Protein AF-A0A3S5IUQ9-F1 (afdb_monomer)

Secondary structure (DSSP, 8-state):
-HHHHHHHHHHHTTHHHHHHHHHHTTT-HHHHHHHHHHHHHHHHHHHHHHHHHHHHHHTTTGGGGHHHHHHHHHHHHHHHHHHHHHTT-----SS------

Structure (mmCIF, N/CA/C/O backbone):
data_AF-A0A3S5IUQ9-F1
#
_entry.id   AF-A0A3S5IUQ9-F1
#
loop_
_atom_site.group_PDB
_atom_site.id
_atom_site.type_symbol
_atom_site.label_atom_id
_atom_site.label_alt_id
_atom_site.label_comp_id
_atom_site.label_asym_id
_atom_site.label_entity_id
_atom_site.label_seq_id
_atom_site.pdbx_PDB_ins_code
_atom_site.Cartn_x
_atom_site.Cartn_y
_atom_site.Cartn_z
_atom_site.occupancy
_atom_site.B_iso_or_equiv
_atom_site.auth_seq_id
_atom_site.auth_comp_id
_atom_site.auth_asym_id
_atom_site.auth_atom_id
_atom_site.pdbx_PDB_model_num
ATOM 1 N N . MET A 1 1 ? 12.557 20.547 -3.008 1.00 48.25 1 MET A N 1
ATOM 2 C CA . MET A 1 1 ? 11.486 20.427 -1.992 1.00 48.25 1 MET A CA 1
ATOM 3 C C . MET A 1 1 ? 10.224 19.743 -2.522 1.00 48.25 1 MET A C 1
ATOM 5 O O . MET A 1 1 ? 9.816 18.764 -1.918 1.00 48.25 1 MET A O 1
ATOM 9 N N . ALA A 1 2 ? 9.653 20.144 -3.668 1.00 48.00 2 ALA A N 1
ATOM 10 C CA . ALA A 1 2 ? 8.466 19.482 -4.239 1.00 48.00 2 ALA A CA 1
ATOM 11 C C . ALA A 1 2 ? 8.667 17.987 -4.587 1.00 48.00 2 ALA A C 1
ATOM 13 O O . ALA A 1 2 ? 7.806 17.176 -4.268 1.00 48.00 2 ALA A O 1
ATOM 14 N N . LEU A 1 3 ? 9.818 17.604 -5.160 1.00 52.91 3 LEU A N 1
ATOM 15 C CA . LEU A 1 3 ? 10.159 16.201 -5.457 1.00 52.91 3 LEU A CA 1
ATOM 16 C C . LEU A 1 3 ? 10.175 15.327 -4.191 1.00 52.91 3 LEU A C 1
ATOM 18 O O . LEU A 1 3 ? 9.598 14.249 -4.170 1.00 52.91 3 LEU A O 1
ATOM 22 N N . LE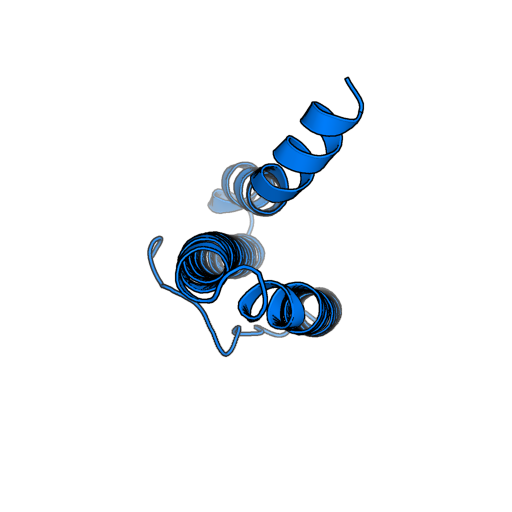U A 1 4 ? 10.791 15.827 -3.117 1.00 51.31 4 LEU A N 1
ATOM 23 C CA . LEU A 1 4 ? 10.832 15.156 -1.817 1.00 51.31 4 LEU A CA 1
ATOM 24 C C . LEU A 1 4 ? 9.434 15.012 -1.216 1.00 51.31 4 LEU A C 1
ATOM 26 O O . LEU A 1 4 ? 9.125 13.949 -0.705 1.00 51.31 4 LEU A O 1
ATOM 30 N N . ALA A 1 5 ? 8.573 16.026 -1.324 1.00 51.91 5 ALA A N 1
ATOM 31 C CA . ALA A 1 5 ? 7.190 15.929 -0.858 1.00 51.91 5 ALA A CA 1
ATOM 32 C C . ALA A 1 5 ? 6.379 14.871 -1.631 1.00 51.91 5 ALA A C 1
ATOM 34 O O . ALA A 1 5 ? 5.598 14.146 -1.023 1.00 51.91 5 ALA A O 1
ATOM 35 N N . HIS A 1 6 ? 6.601 14.729 -2.943 1.00 53.72 6 HIS A N 1
ATOM 36 C CA . HIS A 1 6 ? 5.936 13.702 -3.755 1.00 53.72 6 HIS A CA 1
ATOM 37 C C . HIS A 1 6 ? 6.474 12.296 -3.461 1.00 53.72 6 HIS A C 1
ATOM 39 O O . HIS A 1 6 ? 5.691 11.363 -3.312 1.00 53.72 6 HIS A O 1
ATOM 45 N N . ILE A 1 7 ? 7.794 12.143 -3.309 1.00 53.31 7 ILE A N 1
ATOM 46 C CA . ILE A 1 7 ? 8.416 10.868 -2.925 1.00 53.31 7 ILE A CA 1
ATOM 47 C C . ILE A 1 7 ? 7.962 10.469 -1.518 1.00 53.31 7 ILE A C 1
ATOM 49 O O . ILE A 1 7 ? 7.499 9.352 -1.310 1.00 53.31 7 ILE A O 1
ATOM 53 N N . LEU A 1 8 ? 8.031 11.389 -0.556 1.00 49.84 8 LEU A N 1
ATOM 54 C CA . LEU A 1 8 ? 7.619 11.133 0.820 1.00 49.84 8 LEU A CA 1
ATOM 55 C C . LEU A 1 8 ? 6.112 10.894 0.924 1.00 49.84 8 LEU A C 1
ATOM 57 O O . LEU A 1 8 ? 5.733 10.024 1.687 1.00 49.84 8 LEU A O 1
ATOM 61 N N . GLY A 1 9 ? 5.267 11.562 0.132 1.00 58.97 9 GLY A N 1
ATOM 62 C CA . GLY A 1 9 ? 3.821 11.308 0.078 1.00 58.97 9 GLY A CA 1
ATOM 63 C C . GLY A 1 9 ? 3.458 9.866 -0.299 1.00 58.97 9 GLY A C 1
ATOM 64 O O . GLY A 1 9 ? 2.506 9.300 0.236 1.00 58.97 9 GLY A O 1
ATOM 65 N N . ILE A 1 10 ? 4.257 9.237 -1.166 1.00 55.47 10 ILE A N 1
ATOM 66 C CA . ILE A 1 10 ? 4.114 7.815 -1.516 1.00 55.47 10 ILE A CA 1
ATOM 67 C C . ILE A 1 10 ? 4.455 6.935 -0.302 1.00 55.47 10 ILE A C 1
ATOM 69 O O . ILE A 1 10 ? 3.710 6.006 0.021 1.00 55.47 10 ILE A O 1
ATOM 73 N N . PHE A 1 11 ? 5.535 7.267 0.415 1.00 51.22 11 PHE A N 1
ATOM 74 C CA . PHE A 1 11 ? 5.965 6.553 1.620 1.00 51.22 11 PHE A CA 1
ATOM 75 C C . PHE A 1 11 ? 5.125 6.866 2.867 1.00 51.22 11 PHE A C 1
ATOM 77 O O . PHE A 1 11 ? 5.084 6.044 3.768 1.00 51.22 11 PHE A O 1
ATOM 84 N N . THR A 1 12 ? 4.426 7.994 2.968 1.00 56.88 12 THR A N 1
ATOM 85 C CA . THR A 1 12 ? 3.660 8.351 4.178 1.00 56.88 12 THR A CA 1
ATOM 86 C C . THR A 1 12 ? 2.227 7.825 4.179 1.00 56.88 12 THR A C 1
ATOM 88 O O . THR A 1 12 ? 1.550 7.905 5.203 1.00 56.88 12 THR A O 1
ATOM 91 N N . SER A 1 13 ? 1.771 7.209 3.086 1.00 68.06 13 SER A N 1
ATOM 92 C CA . SER A 1 13 ? 0.427 6.622 2.983 1.00 68.06 13 SER A CA 1
ATOM 93 C C . SER A 1 13 ? 0.142 5.533 4.037 1.00 68.06 13 SER A C 1
ATOM 95 O O . SER A 1 13 ? -0.975 5.439 4.539 1.00 68.06 13 SER A O 1
ATOM 97 N N . PHE A 1 14 ? 1.157 4.773 4.474 1.00 73.62 14 PHE A N 1
ATOM 98 C CA . PHE A 1 14 ? 1.022 3.786 5.558 1.00 73.62 14 PHE A CA 1
ATOM 99 C C . PHE A 1 14 ? 1.148 4.388 6.972 1.00 73.62 14 PHE A C 1
ATOM 101 O O . PHE A 1 14 ? 0.762 3.751 7.954 1.00 73.62 14 PHE A O 1
ATOM 108 N N . VAL A 1 15 ? 1.676 5.610 7.100 1.00 75.44 15 VAL A N 1
ATOM 109 C CA . VAL A 1 15 ? 1.945 6.254 8.400 1.00 75.44 15 VAL A CA 1
ATOM 110 C C . VAL A 1 15 ? 0.644 6.634 9.101 1.00 75.44 15 VAL A C 1
ATOM 112 O O . VAL A 1 15 ? 0.529 6.472 10.311 1.00 75.44 15 VAL A O 1
ATOM 115 N N . VAL A 1 16 ? -0.363 7.079 8.348 1.00 75.56 16 VAL A N 1
ATOM 116 C CA . VAL A 1 16 ? -1.686 7.421 8.890 1.00 75.56 16 VAL A CA 1
ATOM 117 C C . VAL A 1 16 ? -2.369 6.210 9.549 1.00 75.56 16 VAL A C 1
ATOM 119 O O . VAL A 1 16 ? -2.682 6.299 10.738 1.00 75.56 16 VAL A O 1
ATOM 122 N N . PRO A 1 17 ? -2.567 5.061 8.868 1.00 77.62 17 PRO A N 1
ATOM 123 C CA . PRO A 1 17 ? -3.148 3.884 9.513 1.00 77.62 17 PRO A CA 1
ATOM 124 C C . PRO A 1 17 ? -2.266 3.328 10.638 1.00 77.62 17 PRO A C 1
ATOM 126 O O . PRO A 1 17 ? -2.808 2.830 11.622 1.00 77.62 17 PRO A O 1
ATOM 129 N N . LEU A 1 18 ? -0.935 3.459 10.557 1.00 79.56 18 LEU A N 1
ATOM 130 C CA . LEU A 1 18 ? -0.039 3.092 11.659 1.00 79.56 18 LEU A CA 1
ATOM 131 C C . LEU A 1 18 ? -0.262 3.964 12.903 1.00 79.56 18 LEU A C 1
ATOM 133 O O . LEU A 1 18 ? -0.359 3.428 14.003 1.00 79.56 18 LEU A O 1
ATOM 137 N N . MET A 1 19 ? -0.378 5.286 12.749 1.00 79.50 19 MET A N 1
ATOM 138 C CA . MET A 1 19 ? -0.667 6.179 13.875 1.00 79.50 19 MET A CA 1
ATOM 139 C C . MET A 1 19 ? -2.030 5.876 14.496 1.00 79.50 19 MET A C 1
ATOM 141 O O . MET A 1 19 ? -2.125 5.756 15.715 1.00 79.50 19 MET A O 1
ATOM 145 N N . ILE A 1 20 ? -3.071 5.696 13.675 1.00 80.00 20 ILE A N 1
ATOM 146 C CA . ILE A 1 20 ? -4.410 5.345 14.173 1.00 80.00 20 ILE A CA 1
ATOM 147 C C . ILE A 1 20 ? -4.361 4.008 14.914 1.00 80.00 20 ILE A C 1
ATOM 149 O O . ILE A 1 20 ? -4.912 3.905 16.007 1.00 80.00 20 ILE A O 1
ATOM 153 N N . PHE A 1 21 ? -3.656 3.011 14.372 1.00 83.19 21 PHE A N 1
ATOM 154 C CA . PHE A 1 21 ? -3.455 1.739 15.054 1.00 83.19 21 PHE A CA 1
ATOM 155 C C . PHE A 1 21 ? -2.776 1.933 16.414 1.00 83.19 21 PHE A C 1
ATOM 157 O O . PHE A 1 21 ? -3.305 1.467 17.414 1.00 83.19 21 PHE A O 1
ATOM 164 N N . LEU A 1 22 ? -1.653 2.651 16.485 1.00 82.12 22 LEU A N 1
ATOM 165 C CA . LEU A 1 22 ? -0.918 2.845 17.739 1.00 82.12 22 LEU A CA 1
ATOM 166 C C . LEU A 1 22 ? -1.720 3.612 18.798 1.00 82.12 22 LEU A C 1
ATOM 168 O O . LEU A 1 22 ? -1.602 3.290 19.976 1.00 82.12 22 LEU A O 1
ATOM 172 N N . ILE A 1 23 ? -2.538 4.586 18.389 1.00 85.38 23 ILE A N 1
ATOM 173 C CA . ILE A 1 23 ? -3.375 5.382 19.300 1.00 85.38 23 ILE A CA 1
ATOM 174 C C . ILE A 1 23 ? -4.589 4.576 19.777 1.00 85.38 23 ILE A C 1
ATOM 176 O O . ILE A 1 23 ? -4.938 4.625 20.950 1.00 85.38 23 ILE A O 1
ATOM 180 N N . LYS A 1 24 ? -5.251 3.841 18.876 1.00 82.62 24 LYS A N 1
ATOM 181 C CA . LYS A 1 24 ? -6.546 3.197 19.152 1.00 82.62 24 LYS A CA 1
ATOM 182 C C . LYS A 1 24 ? -6.458 1.706 19.473 1.00 82.62 24 LYS A C 1
ATOM 184 O O . LYS A 1 24 ? -7.488 1.123 19.806 1.00 82.62 24 LYS A O 1
ATOM 189 N N . LYS A 1 25 ? -5.269 1.087 19.415 1.00 80.19 25 LYS A N 1
ATOM 190 C CA . LYS A 1 25 ? -5.097 -0.367 19.619 1.00 80.19 25 LYS A CA 1
ATOM 191 C C . LYS A 1 25 ? -5.668 -0.884 20.940 1.00 80.19 25 LYS A C 1
ATOM 193 O O . LYS A 1 25 ? -6.170 -2.001 20.957 1.00 80.19 25 LYS A O 1
ATOM 198 N N . ASP A 1 26 ? -5.585 -0.087 22.004 1.00 86.06 26 ASP A N 1
ATOM 199 C CA . ASP A 1 26 ? -6.013 -0.483 23.351 1.00 86.06 26 ASP A CA 1
ATOM 200 C C . ASP A 1 26 ? -7.431 0.020 23.689 1.00 86.06 26 ASP A C 1
ATOM 202 O O . ASP A 1 26 ? -8.018 -0.418 24.674 1.00 86.06 26 ASP A O 1
ATOM 206 N N . GLU A 1 27 ? -7.998 0.918 22.874 1.00 86.38 27 GLU A N 1
ATOM 207 C CA . GLU A 1 27 ? -9.310 1.539 23.117 1.00 86.38 27 GLU A CA 1
ATOM 208 C C . GLU A 1 27 ? -10.447 0.850 22.354 1.00 86.38 27 GLU A C 1
ATOM 210 O O . GLU A 1 27 ? -11.547 0.700 22.881 1.00 86.38 27 GLU A O 1
ATOM 215 N N . ASP A 1 28 ? -10.206 0.451 21.101 1.00 84.81 28 ASP A N 1
ATOM 216 C CA . ASP A 1 28 ? -11.246 -0.093 20.229 1.00 84.81 28 ASP A CA 1
ATOM 217 C C . ASP A 1 28 ? -10.679 -1.209 19.341 1.00 84.81 28 ASP A C 1
ATOM 219 O O . ASP A 1 28 ? -9.918 -0.974 18.398 1.00 84.81 28 ASP A O 1
ATOM 223 N N . ALA A 1 29 ? -11.091 -2.446 19.629 1.00 86.00 29 ALA A N 1
ATOM 224 C CA . ALA A 1 29 ? -10.646 -3.635 18.908 1.00 86.00 29 ALA A CA 1
ATOM 225 C C . ALA A 1 29 ? -11.046 -3.629 17.419 1.00 86.00 29 ALA A C 1
ATOM 227 O O . ALA A 1 29 ? -10.324 -4.192 16.589 1.00 86.00 29 ALA A O 1
ATOM 228 N N . PHE A 1 30 ? -12.161 -2.984 17.058 1.00 84.31 30 PHE A N 1
ATOM 229 C CA . PHE A 1 30 ? -12.594 -2.853 15.668 1.00 84.31 30 PHE A CA 1
ATOM 230 C C . PHE A 1 30 ? -11.692 -1.872 14.918 1.00 84.31 30 PHE A C 1
ATOM 232 O O . PHE A 1 30 ? -11.170 -2.209 13.851 1.00 84.31 30 PHE A O 1
ATOM 239 N N . ILE A 1 31 ? -11.444 -0.691 15.492 1.00 82.56 31 ILE A N 1
ATOM 240 C CA . ILE A 1 31 ? -10.532 0.299 14.896 1.00 82.56 31 ILE A CA 1
ATOM 241 C C . ILE A 1 31 ? -9.116 -0.277 14.809 1.00 82.56 31 ILE A C 1
ATOM 243 O O . ILE A 1 31 ? -8.447 -0.093 13.789 1.00 82.56 31 ILE A O 1
ATOM 247 N N . ALA A 1 32 ? -8.675 -1.025 15.821 1.00 85.62 32 ALA A N 1
ATOM 248 C CA . ALA A 1 32 ? -7.389 -1.708 15.818 1.00 85.62 32 ALA A CA 1
ATOM 249 C C . ALA A 1 32 ? -7.273 -2.718 14.660 1.00 85.62 32 ALA A C 1
ATOM 251 O O . ALA A 1 32 ? -6.306 -2.662 13.900 1.00 85.62 32 ALA A O 1
ATOM 252 N N . ASP A 1 33 ? -8.257 -3.609 14.473 1.00 85.19 33 ASP A N 1
ATOM 253 C CA . ASP A 1 33 ? -8.260 -4.589 13.370 1.00 85.19 33 ASP A CA 1
ATOM 254 C C . ASP A 1 33 ? -8.296 -3.903 11.997 1.00 85.19 33 ASP A C 1
ATOM 256 O O . ASP A 1 33 ? -7.508 -4.253 11.114 1.00 85.19 33 ASP A O 1
ATOM 260 N N . LYS A 1 34 ? -9.144 -2.881 11.817 1.00 84.06 34 LYS A N 1
ATOM 261 C CA . LYS A 1 34 ? -9.237 -2.152 10.542 1.00 84.06 34 LYS A CA 1
ATOM 262 C C . LYS A 1 34 ? -7.975 -1.350 10.227 1.00 84.06 34 LYS A C 1
ATOM 264 O O . LYS A 1 34 ? -7.547 -1.320 9.074 1.00 84.06 34 LYS A O 1
ATOM 269 N N . SER A 1 35 ? -7.346 -0.754 11.236 1.00 83.50 35 SER A N 1
ATOM 270 C CA . SER A 1 35 ? -6.101 0.004 11.062 1.00 83.50 35 SER A CA 1
ATOM 271 C C . SER A 1 35 ? -4.920 -0.919 10.749 1.00 83.50 35 SER A C 1
ATOM 273 O O . SER A 1 35 ? -4.136 -0.608 9.853 1.00 83.50 35 SER A O 1
ATOM 275 N N . LYS A 1 36 ? -4.835 -2.101 11.386 1.00 86.00 36 LYS A N 1
ATOM 276 C CA . LYS A 1 36 ? -3.858 -3.150 11.018 1.00 86.00 36 LYS A CA 1
ATOM 277 C C . LYS A 1 36 ? -4.031 -3.610 9.580 1.00 86.00 36 LYS A C 1
ATOM 279 O O . LYS A 1 36 ? -3.063 -3.777 8.843 1.00 86.00 36 LYS A O 1
ATOM 284 N N . GLU A 1 37 ? -5.272 -3.826 9.177 1.00 85.69 37 GLU A N 1
ATOM 285 C CA . GLU A 1 37 ? -5.605 -4.258 7.831 1.00 85.69 37 GLU A CA 1
ATOM 286 C C . GLU A 1 37 ? -5.254 -3.200 6.775 1.00 85.69 37 GLU A C 1
ATOM 288 O O . GLU A 1 37 ? -4.620 -3.523 5.768 1.00 85.69 37 GLU A O 1
ATOM 293 N N . ALA A 1 38 ? -5.570 -1.931 7.036 1.00 84.31 38 ALA A N 1
ATOM 294 C CA . ALA A 1 38 ? -5.168 -0.816 6.183 1.00 84.31 38 ALA A CA 1
ATOM 295 C C . ALA A 1 38 ? -3.639 -0.650 6.111 1.00 84.31 38 ALA A C 1
ATOM 297 O O . ALA A 1 38 ? -3.107 -0.317 5.051 1.00 84.31 38 ALA A O 1
ATOM 298 N N . LEU A 1 39 ? -2.927 -0.907 7.209 1.00 85.94 39 LEU A N 1
ATOM 299 C CA . LEU A 1 39 ? -1.466 -0.868 7.262 1.00 85.94 39 LEU A CA 1
ATOM 300 C C . LEU A 1 39 ? -0.840 -1.983 6.410 1.00 85.94 39 LEU A C 1
ATOM 302 O O . LEU A 1 39 ? -0.005 -1.711 5.549 1.00 85.94 39 LEU A O 1
ATOM 306 N N . ASN A 1 40 ? -1.306 -3.221 6.582 1.00 88.25 40 ASN A N 1
ATOM 307 C CA . ASN A 1 40 ? -0.900 -4.372 5.771 1.00 88.25 4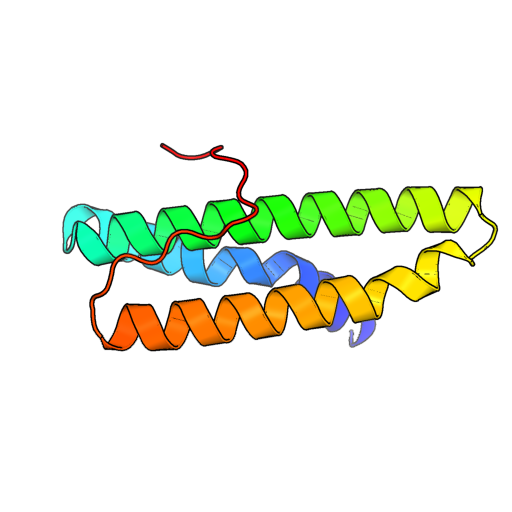0 ASN A CA 1
ATOM 308 C C . ASN A 1 40 ? -1.172 -4.149 4.268 1.00 88.25 40 ASN A C 1
ATOM 310 O O . ASN A 1 40 ? -0.372 -4.558 3.424 1.00 88.25 40 ASN A O 1
ATOM 314 N N . PHE A 1 41 ? -2.275 -3.474 3.922 1.00 87.38 41 PHE A N 1
ATOM 315 C CA . PHE A 1 41 ? -2.600 -3.106 2.541 1.00 87.38 41 PHE A CA 1
ATOM 316 C C . PHE A 1 41 ? -1.596 -2.103 1.968 1.00 87.38 41 PHE A C 1
ATOM 318 O O . PHE A 1 41 ? -1.022 -2.352 0.911 1.00 87.38 41 PHE A O 1
ATOM 325 N N . HIS A 1 42 ? -1.320 -1.006 2.678 1.00 84.19 42 HIS A N 1
ATOM 326 C CA . HIS A 1 42 ? -0.367 -0.004 2.197 1.00 84.19 42 HIS A CA 1
ATOM 327 C C . HIS A 1 42 ? 1.054 -0.561 2.064 1.00 84.19 42 HIS A C 1
ATOM 329 O O . HIS A 1 42 ? 1.747 -0.222 1.108 1.00 84.19 42 HIS A O 1
ATOM 335 N N . ILE A 1 43 ? 1.477 -1.467 2.951 1.00 85.50 43 ILE A N 1
ATOM 336 C CA . ILE A 1 43 ? 2.768 -2.150 2.798 1.00 85.50 43 ILE A CA 1
ATOM 337 C C . ILE A 1 43 ? 2.789 -2.997 1.515 1.00 85.50 43 ILE A C 1
ATOM 339 O O . ILE A 1 43 ? 3.751 -2.926 0.751 1.00 85.50 43 ILE A O 1
ATOM 343 N N . ALA A 1 44 ? 1.720 -3.751 1.232 1.00 87.38 44 ALA A N 1
ATOM 344 C CA . ALA A 1 44 ? 1.609 -4.523 -0.008 1.00 87.38 44 ALA A CA 1
ATOM 345 C C . ALA A 1 44 ? 1.653 -3.625 -1.258 1.00 87.38 44 ALA A C 1
ATOM 347 O O . ALA A 1 44 ? 2.324 -3.953 -2.236 1.00 87.38 44 ALA A O 1
ATOM 348 N N . VAL A 1 45 ? 0.995 -2.467 -1.203 1.00 86.81 45 VAL A N 1
ATOM 349 C CA . VAL A 1 45 ? 1.000 -1.461 -2.2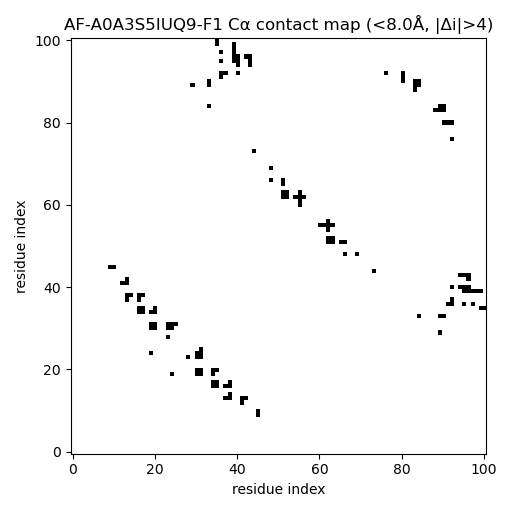74 1.00 86.81 45 VAL A CA 1
ATOM 350 C C . VAL A 1 45 ? 2.399 -0.886 -2.499 1.00 86.81 45 VAL A C 1
ATOM 352 O O . VAL A 1 45 ? 2.824 -0.764 -3.645 1.00 86.81 45 VAL A O 1
ATOM 355 N N . ILE A 1 46 ? 3.143 -0.580 -1.433 1.00 85.81 46 ILE A N 1
ATOM 356 C CA . ILE A 1 46 ? 4.528 -0.092 -1.533 1.00 85.81 46 ILE A CA 1
ATOM 357 C C . ILE A 1 46 ? 5.423 -1.143 -2.195 1.00 85.81 46 ILE A C 1
ATOM 359 O O . ILE A 1 46 ? 6.198 -0.812 -3.094 1.00 85.81 46 ILE A O 1
ATOM 363 N N . ILE A 1 47 ? 5.280 -2.414 -1.808 1.00 86.44 47 ILE A N 1
ATOM 364 C CA . ILE A 1 47 ? 6.010 -3.525 -2.434 1.00 86.44 47 ILE A CA 1
ATOM 365 C C . ILE A 1 47 ? 5.648 -3.638 -3.922 1.00 86.44 47 ILE A C 1
ATOM 367 O O . ILE A 1 47 ? 6.539 -3.785 -4.758 1.00 86.44 47 ILE A O 1
ATOM 371 N N . ALA A 1 48 ? 4.364 -3.513 -4.271 1.00 88.12 48 ALA A N 1
ATOM 372 C CA . ALA A 1 48 ? 3.908 -3.542 -5.659 1.00 88.12 48 ALA A CA 1
ATOM 373 C C . ALA A 1 48 ? 4.474 -2.373 -6.485 1.00 88.12 48 ALA A C 1
ATOM 375 O O . ALA A 1 48 ? 4.940 -2.589 -7.604 1.00 88.12 48 ALA A O 1
ATOM 376 N N . TYR A 1 49 ? 4.514 -1.155 -5.933 1.00 86.12 49 TYR A N 1
ATOM 377 C CA . TYR A 1 49 ? 5.166 -0.018 -6.588 1.00 86.12 49 TYR A CA 1
ATOM 378 C C . TYR A 1 49 ? 6.662 -0.260 -6.795 1.00 86.12 49 TYR A C 1
ATOM 380 O O . TYR A 1 49 ? 7.173 0.013 -7.879 1.00 86.12 49 TYR A O 1
ATOM 388 N N . PHE A 1 50 ? 7.366 -0.810 -5.802 1.00 87.69 50 PHE A N 1
ATOM 389 C CA . PHE A 1 50 ? 8.788 -1.124 -5.940 1.00 87.69 50 PHE A CA 1
ATOM 390 C C . PHE A 1 50 ? 9.038 -2.177 -7.030 1.00 87.69 50 PHE A C 1
ATOM 392 O O . PHE A 1 50 ? 9.923 -2.003 -7.868 1.00 87.69 50 PHE A O 1
ATOM 399 N N . ALA A 1 51 ? 8.209 -3.222 -7.092 1.00 88.25 51 ALA A N 1
ATOM 400 C CA . ALA A 1 51 ? 8.261 -4.214 -8.164 1.00 88.25 51 ALA A CA 1
ATOM 401 C C . ALA A 1 51 ? 8.011 -3.582 -9.546 1.00 88.25 51 ALA A C 1
ATOM 403 O O . ALA A 1 51 ? 8.732 -3.880 -10.498 1.00 88.25 51 ALA A O 1
ATOM 404 N N . LEU A 1 52 ? 7.047 -2.659 -9.657 1.00 87.06 52 LEU A N 1
ATOM 405 C CA . LEU A 1 52 ? 6.782 -1.927 -10.899 1.00 87.06 52 LEU A CA 1
ATOM 406 C C . LEU A 1 52 ? 7.944 -1.023 -11.323 1.00 87.06 52 LEU A C 1
ATOM 408 O O . LEU A 1 52 ? 8.207 -0.920 -12.520 1.00 87.06 52 LEU A O 1
ATOM 412 N N . ILE A 1 53 ? 8.671 -0.406 -10.383 1.00 85.69 53 ILE A N 1
ATOM 413 C CA . ILE A 1 53 ? 9.899 0.346 -10.696 1.00 85.69 53 ILE A CA 1
ATOM 414 C C . ILE A 1 53 ? 10.925 -0.585 -11.352 1.00 85.69 53 ILE A C 1
ATOM 416 O O . ILE A 1 53 ? 11.451 -0.262 -12.416 1.00 85.69 53 ILE A O 1
ATOM 420 N N . VAL A 1 54 ? 11.172 -1.759 -10.763 1.00 88.19 54 VAL A N 1
ATOM 421 C CA . VAL A 1 54 ? 12.124 -2.745 -11.303 1.00 88.19 54 VAL A CA 1
ATOM 422 C C . VAL A 1 54 ? 11.695 -3.224 -12.695 1.00 88.19 54 VAL A C 1
ATOM 424 O O . VAL A 1 54 ? 12.508 -3.227 -13.619 1.00 88.19 54 VAL A O 1
ATOM 427 N N . ILE A 1 55 ? 10.413 -3.554 -12.883 1.00 88.38 55 ILE A N 1
ATOM 428 C CA . ILE A 1 55 ? 9.861 -3.957 -14.188 1.00 88.38 55 ILE A CA 1
ATOM 429 C C . ILE A 1 55 ? 10.006 -2.830 -15.214 1.00 88.38 55 ILE A C 1
ATOM 431 O O . ILE A 1 55 ? 10.383 -3.082 -16.357 1.00 88.38 55 ILE A O 1
ATOM 435 N N . SER A 1 56 ? 9.737 -1.585 -14.819 1.00 87.50 56 SER A N 1
ATOM 436 C CA . SER A 1 56 ? 9.894 -0.419 -15.687 1.00 87.50 56 SER A CA 1
ATOM 437 C C . SER A 1 56 ? 11.344 -0.260 -16.152 1.00 87.50 56 SER A C 1
ATOM 439 O O . SER A 1 56 ? 11.577 -0.068 -17.341 1.00 87.50 56 SER A O 1
ATOM 441 N N . ILE A 1 57 ? 12.329 -0.440 -15.265 1.00 88.12 57 ILE A N 1
ATOM 442 C CA . ILE A 1 57 ? 13.755 -0.388 -15.630 1.00 88.12 57 ILE A CA 1
ATOM 443 C C . ILE A 1 57 ? 14.106 -1.493 -16.638 1.00 88.12 57 ILE A C 1
ATOM 445 O O . ILE A 1 57 ? 14.734 -1.214 -17.657 1.00 88.12 57 ILE A O 1
ATOM 449 N N . ILE A 1 58 ? 13.663 -2.731 -16.392 1.00 91.12 58 ILE A N 1
ATOM 450 C CA . ILE A 1 58 ? 13.948 -3.884 -17.268 1.00 91.12 58 ILE A CA 1
ATOM 451 C C . ILE A 1 58 ? 13.305 -3.714 -18.652 1.00 91.12 58 ILE A C 1
ATOM 453 O O . ILE A 1 58 ? 13.884 -4.098 -19.664 1.00 91.12 58 ILE A O 1
ATOM 457 N N . THR A 1 59 ? 12.112 -3.126 -18.704 1.00 89.69 59 THR A N 1
ATOM 458 C CA . THR A 1 59 ? 11.328 -2.939 -19.936 1.00 89.69 59 THR A CA 1
ATOM 459 C C . THR A 1 59 ? 11.569 -1.586 -20.613 1.00 89.69 59 THR A C 1
ATOM 461 O O . THR A 1 59 ? 10.790 -1.191 -21.480 1.00 89.69 59 THR A O 1
ATOM 464 N N . VAL A 1 60 ? 12.626 -0.859 -20.222 1.00 87.81 60 VAL A N 1
ATOM 465 C CA . VAL A 1 60 ? 13.001 0.454 -20.787 1.00 87.81 60 VAL A CA 1
ATOM 466 C C . VAL A 1 60 ? 11.836 1.461 -20.728 1.00 87.81 60 VAL A C 1
ATOM 468 O O . VAL A 1 60 ? 11.555 2.202 -21.664 1.00 87.81 60 VAL A O 1
ATOM 471 N N . GLY A 1 61 ? 11.113 1.471 -19.610 1.00 80.25 61 GLY A N 1
ATOM 472 C CA . GLY A 1 61 ? 10.022 2.405 -19.331 1.00 80.25 61 GLY A CA 1
ATOM 473 C C . GLY A 1 61 ? 8.624 1.918 -19.716 1.00 80.25 61 GLY A C 1
ATOM 474 O O . GLY A 1 61 ? 7.652 2.538 -19.292 1.00 80.25 61 GLY A O 1
ATOM 475 N N . PHE A 1 62 ? 8.468 0.802 -20.440 1.00 82.00 62 PHE A N 1
ATOM 476 C CA . PHE A 1 62 ? 7.133 0.304 -20.815 1.00 82.00 62 PHE A CA 1
ATOM 477 C C . PHE A 1 62 ? 6.293 -0.107 -19.591 1.00 82.00 62 PHE A C 1
ATOM 479 O O . PHE A 1 62 ? 5.094 0.167 -19.521 1.00 82.00 62 PHE A O 1
ATOM 486 N N . GLY A 1 63 ? 6.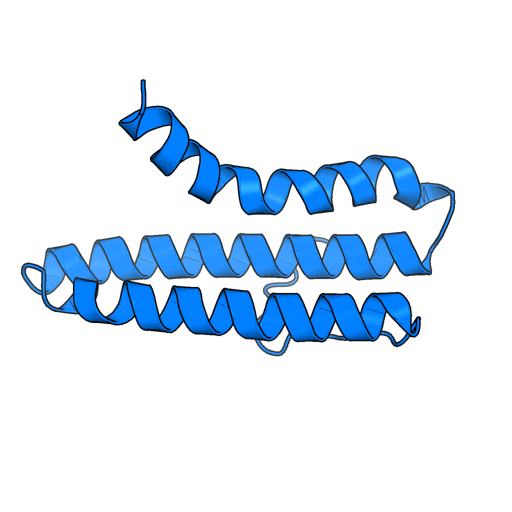934 -0.677 -18.566 1.00 79.81 63 GLY A N 1
ATOM 487 C CA . GLY A 1 63 ? 6.300 -1.004 -17.286 1.00 79.81 63 GLY A CA 1
ATOM 488 C C . GLY A 1 63 ? 5.737 0.206 -16.529 1.00 79.81 63 GLY A C 1
ATOM 489 O O . GLY A 1 63 ? 4.869 0.032 -15.672 1.00 79.81 63 GLY A O 1
ATOM 490 N N . ALA A 1 64 ? 6.153 1.435 -16.864 1.00 81.06 64 ALA A N 1
ATOM 491 C CA . ALA A 1 64 ? 5.617 2.653 -16.256 1.00 81.06 64 ALA A CA 1
ATOM 492 C C . ALA A 1 64 ? 4.108 2.836 -16.514 1.00 81.06 64 ALA A C 1
ATOM 494 O O . ALA A 1 64 ? 3.417 3.458 -15.706 1.00 81.06 64 ALA A O 1
ATOM 495 N N . LEU A 1 65 ? 3.568 2.246 -17.587 1.00 86.25 65 LEU A N 1
ATOM 496 C CA . LEU A 1 65 ? 2.144 2.337 -17.929 1.00 86.25 65 LEU A CA 1
ATOM 497 C C . LEU A 1 65 ? 1.229 1.680 -16.876 1.00 86.25 65 LEU A C 1
ATOM 499 O O . LEU A 1 65 ? 0.052 2.021 -16.770 1.00 86.25 65 LEU A O 1
ATOM 503 N N . LEU A 1 66 ? 1.768 0.772 -16.058 1.00 85.56 66 LEU A N 1
ATOM 504 C CA . LEU A 1 66 ? 1.021 0.067 -15.012 1.00 85.56 66 LEU A CA 1
ATOM 505 C C . LEU A 1 66 ? 0.877 0.876 -13.709 1.00 85.56 66 LEU A C 1
ATOM 507 O O . LEU A 1 66 ? 0.024 0.548 -12.884 1.00 85.56 66 LEU A O 1
ATOM 511 N N . PHE A 1 67 ? 1.653 1.950 -13.516 1.00 84.56 67 PHE A N 1
ATOM 512 C CA . PHE A 1 67 ? 1.559 2.814 -12.329 1.00 84.56 67 PHE A CA 1
ATOM 513 C C . PHE A 1 67 ? 0.171 3.439 -12.123 1.00 84.56 67 PHE A C 1
ATOM 515 O O . PHE A 1 67 ? -0.366 3.299 -11.021 1.00 84.56 67 PHE A O 1
ATOM 522 N N . PRO A 1 68 ? -0.449 4.104 -13.122 1.00 85.25 68 PRO A N 1
ATOM 523 C CA . PRO A 1 68 ? -1.783 4.675 -12.944 1.00 85.25 68 PRO A CA 1
ATOM 524 C C . PRO A 1 68 ? -2.841 3.604 -12.666 1.00 85.25 68 PRO A C 1
ATOM 526 O O . PRO A 1 68 ? -3.760 3.857 -11.893 1.00 85.25 68 PRO A O 1
ATOM 529 N N . VAL A 1 69 ? -2.694 2.398 -13.227 1.00 88.50 69 VAL A N 1
ATOM 530 C CA . VAL A 1 69 ? -3.607 1.270 -12.973 1.00 88.50 69 VAL A CA 1
ATOM 531 C C . VAL A 1 69 ? -3.543 0.842 -11.506 1.00 88.50 69 VAL A C 1
ATOM 533 O O . VAL A 1 69 ? -4.582 0.695 -10.860 1.00 88.50 69 VAL A O 1
ATOM 536 N N . LEU A 1 70 ? -2.331 0.703 -10.956 1.00 86.69 70 LEU A N 1
ATOM 537 C CA . LEU A 1 70 ? -2.146 0.391 -9.539 1.00 86.69 70 LEU A CA 1
ATOM 538 C C . LEU A 1 70 ? -2.702 1.511 -8.648 1.00 86.69 70 LEU A C 1
ATOM 540 O O . LEU A 1 70 ? -3.443 1.230 -7.707 1.00 86.69 70 LEU A O 1
ATOM 544 N N . GLY A 1 71 ? -2.413 2.774 -8.974 1.00 84.69 71 GLY A N 1
ATOM 545 C CA . GLY A 1 71 ? -2.927 3.934 -8.242 1.00 84.69 71 GLY A CA 1
ATOM 546 C C . GLY A 1 71 ? -4.456 3.998 -8.213 1.00 84.69 71 GLY A C 1
ATOM 547 O O . GLY A 1 71 ? -5.040 4.236 -7.154 1.00 84.69 71 GLY A O 1
ATOM 548 N N . LEU A 1 72 ? -5.112 3.705 -9.340 1.00 86.25 72 LEU A N 1
ATOM 549 C CA . LEU A 1 72 ? -6.572 3.644 -9.419 1.00 86.25 72 LEU A CA 1
ATOM 550 C C . LEU A 1 72 ? -7.138 2.532 -8.525 1.00 86.25 72 LEU A C 1
ATOM 552 O O . LEU A 1 72 ? -8.102 2.755 -7.795 1.00 86.25 72 LEU A O 1
ATOM 556 N N . GLY A 1 73 ? -6.518 1.348 -8.545 1.00 86.31 73 GLY A N 1
ATOM 557 C CA . GLY A 1 73 ? -6.915 0.226 -7.694 1.00 86.31 73 GLY A CA 1
ATOM 558 C C . GLY A 1 73 ? -6.805 0.556 -6.204 1.00 86.31 73 GLY A C 1
ATOM 559 O O . GLY A 1 73 ? -7.728 0.272 -5.440 1.00 86.31 73 GLY A O 1
ATOM 560 N N . VAL A 1 74 ? -5.717 1.217 -5.797 1.00 85.75 74 VAL A N 1
ATOM 561 C CA . VAL A 1 74 ? -5.512 1.687 -4.416 1.00 85.75 74 VAL A CA 1
ATOM 562 C C . VAL A 1 74 ? -6.591 2.681 -4.004 1.00 85.75 74 VAL A C 1
ATOM 564 O O . VAL A 1 74 ? -7.166 2.538 -2.925 1.00 85.75 74 VAL A O 1
ATOM 567 N N . LEU A 1 75 ? -6.911 3.643 -4.871 1.00 82.06 75 LEU A N 1
ATOM 568 C CA . LEU A 1 75 ? -7.951 4.634 -4.613 1.00 82.06 75 LEU A CA 1
ATOM 569 C C . LEU A 1 75 ? -9.330 3.979 -4.446 1.00 82.06 75 LEU A C 1
ATOM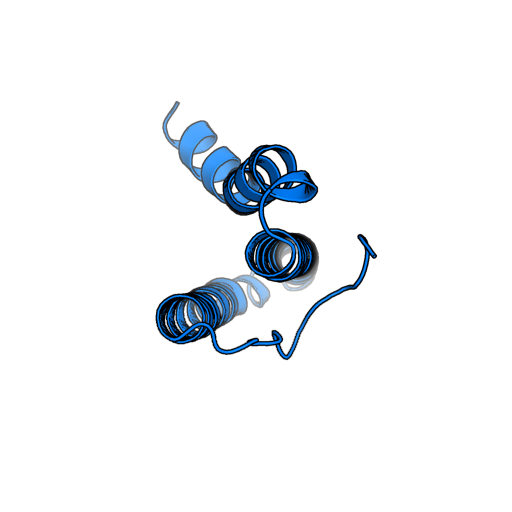 571 O O . LEU A 1 75 ? -10.014 4.238 -3.458 1.00 82.06 75 LEU A O 1
ATOM 575 N N . ILE A 1 76 ? -9.725 3.098 -5.372 1.00 85.38 76 ILE A N 1
ATOM 576 C CA . ILE A 1 76 ? -11.024 2.407 -5.332 1.00 85.38 76 ILE A CA 1
ATOM 577 C C . ILE A 1 76 ? -11.143 1.564 -4.059 1.00 85.38 76 ILE A C 1
ATOM 579 O O . ILE A 1 76 ? -12.139 1.654 -3.338 1.00 85.38 76 ILE A O 1
ATOM 583 N N . LEU A 1 77 ? -10.118 0.763 -3.755 1.00 84.50 77 LEU A N 1
ATOM 584 C CA . LEU A 1 77 ? -10.109 -0.075 -2.559 1.00 84.50 77 LEU A CA 1
ATOM 585 C C . LEU A 1 77 ? -10.123 0.763 -1.275 1.00 84.50 77 LEU A C 1
ATOM 587 O O . LEU A 1 77 ? -10.807 0.383 -0.325 1.00 84.50 77 LEU A O 1
ATOM 591 N N . GLY A 1 78 ? -9.430 1.905 -1.259 1.00 81.12 78 GLY A N 1
ATOM 592 C CA . GLY A 1 78 ? -9.445 2.857 -0.149 1.00 81.12 78 GLY A CA 1
ATOM 593 C C . GLY A 1 78 ? -10.825 3.478 0.083 1.00 81.12 78 GLY A C 1
ATOM 594 O O . GLY A 1 78 ? -11.280 3.534 1.224 1.00 81.12 78 GLY A O 1
ATOM 595 N N . ILE A 1 79 ? -11.535 3.865 -0.983 1.00 82.81 79 ILE A N 1
ATOM 596 C CA . ILE A 1 79 ? -12.908 4.391 -0.889 1.00 82.81 79 ILE A CA 1
ATOM 597 C C . ILE A 1 79 ? -13.859 3.320 -0.337 1.00 82.81 79 ILE A C 1
ATOM 599 O O . ILE A 1 79 ? -14.602 3.590 0.606 1.00 82.81 79 ILE A O 1
ATOM 603 N N . ILE A 1 80 ? -13.809 2.091 -0.864 1.00 84.56 80 ILE A N 1
ATOM 604 C CA 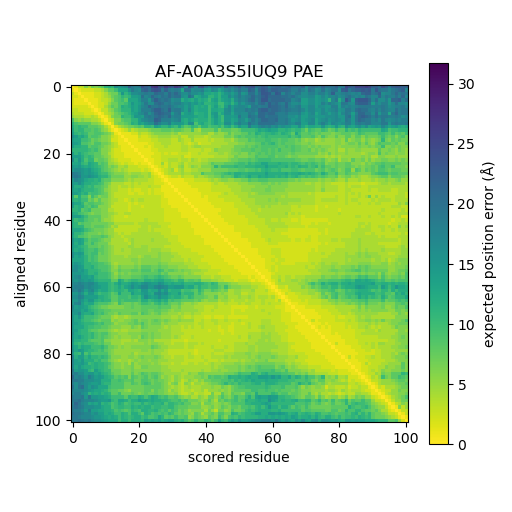. ILE A 1 80 ? -14.649 0.977 -0.384 1.00 84.56 80 ILE A CA 1
ATOM 605 C C . ILE A 1 80 ? -14.379 0.690 1.096 1.00 84.56 80 ILE A C 1
ATOM 607 O O . ILE A 1 80 ? -15.315 0.467 1.867 1.00 84.56 80 ILE A O 1
ATOM 611 N N . ALA A 1 81 ? -13.107 0.696 1.499 1.00 81.94 81 ALA A N 1
ATOM 612 C CA . ALA A 1 81 ? -12.724 0.498 2.888 1.00 81.94 81 ALA A CA 1
ATOM 613 C C . ALA A 1 81 ? -13.228 1.629 3.791 1.00 81.94 81 ALA A C 1
ATOM 615 O O . ALA A 1 81 ? -13.723 1.345 4.879 1.00 81.94 81 ALA A O 1
ATOM 616 N N . GLY A 1 82 ? -13.153 2.883 3.334 1.00 76.50 82 GLY A N 1
ATOM 617 C CA . GLY A 1 82 ? -13.665 4.048 4.055 1.00 76.50 82 GLY A CA 1
ATOM 618 C C . GLY A 1 82 ? -15.178 3.990 4.270 1.00 76.50 82 GLY A C 1
ATOM 619 O O . GLY A 1 82 ? -15.638 4.160 5.397 1.00 76.50 82 GLY A O 1
ATOM 620 N N . ILE A 1 83 ? -15.943 3.661 3.223 1.00 83.81 83 ILE A N 1
ATOM 621 C CA . ILE A 1 83 ? -17.404 3.492 3.314 1.00 83.81 83 ILE A CA 1
ATOM 622 C C . ILE A 1 83 ? -17.749 2.364 4.295 1.00 83.81 83 ILE A C 1
ATOM 624 O O . ILE A 1 83 ? -18.541 2.549 5.213 1.00 83.81 83 ILE A O 1
ATOM 628 N N . LYS A 1 84 ? -17.096 1.204 4.179 1.00 83.19 84 LYS A N 1
ATOM 629 C CA . LYS A 1 84 ? -17.355 0.078 5.091 1.00 83.19 84 LYS A CA 1
ATOM 630 C C . LYS A 1 84 ? -16.928 0.364 6.532 1.00 83.19 84 LYS A C 1
ATOM 632 O O . LYS A 1 84 ? -17.575 -0.124 7.453 1.00 83.19 84 LYS A O 1
ATOM 637 N N . ALA A 1 85 ? -15.876 1.156 6.743 1.00 76.38 85 ALA A N 1
ATOM 638 C CA . ALA A 1 85 ? -15.467 1.592 8.075 1.00 76.38 85 ALA A CA 1
ATOM 639 C C . ALA A 1 85 ? -16.509 2.523 8.716 1.00 76.38 85 ALA A C 1
ATOM 641 O O . ALA A 1 85 ? -16.777 2.382 9.910 1.00 76.38 85 ALA A O 1
ATOM 642 N N . HIS A 1 86 ? -17.127 3.413 7.930 1.00 78.56 86 HIS A N 1
ATOM 643 C CA . HIS A 1 86 ? -18.247 4.244 8.379 1.00 78.56 86 HIS A CA 1
ATOM 644 C C . HIS A 1 86 ? -19.438 3.386 8.833 1.00 78.56 86 HIS A C 1
ATOM 646 O O . HIS A 1 86 ? -19.973 3.598 9.920 1.00 78.56 86 HIS A O 1
ATOM 652 N N . ASP A 1 87 ? -19.773 2.343 8.072 1.00 85.19 87 ASP A N 1
ATOM 653 C CA . ASP A 1 87 ? -20.882 1.431 8.391 1.00 85.19 87 ASP A CA 1
ATOM 654 C C . ASP A 1 87 ? -20.534 0.393 9.480 1.00 85.19 87 ASP A C 1
ATOM 656 O O . ASP A 1 87 ? -21.307 -0.528 9.746 1.00 85.19 87 ASP A O 1
ATOM 660 N N . ARG A 1 88 ? -19.346 0.498 10.099 1.00 79.31 88 ARG A N 1
ATOM 661 C CA . ARG A 1 88 ? -18.758 -0.497 11.020 1.00 79.31 88 ARG A CA 1
ATOM 662 C C . ARG A 1 88 ? -18.760 -1.932 10.479 1.00 79.31 88 ARG A C 1
ATOM 664 O O . ARG A 1 88 ? -18.735 -2.906 11.234 1.00 79.31 88 ARG A O 1
ATOM 671 N N . VAL A 1 89 ? -18.721 -2.078 9.159 1.00 80.50 89 VAL A N 1
ATOM 672 C CA . VAL A 1 89 ? -18.582 -3.365 8.486 1.00 80.50 89 VAL A CA 1
ATOM 673 C C . VAL A 1 89 ? -17.102 -3.703 8.389 1.00 80.50 89 VAL A C 1
ATOM 675 O O . VAL A 1 89 ? -16.285 -2.932 7.882 1.00 80.50 89 VAL A O 1
ATOM 678 N N . ALA A 1 90 ? -16.736 -4.899 8.845 1.00 78.94 90 ALA A N 1
ATOM 679 C CA . ALA A 1 90 ? -15.371 -5.383 8.732 1.00 78.94 90 ALA A CA 1
ATOM 680 C C . ALA A 1 90 ? -15.018 -5.657 7.259 1.00 78.94 90 ALA A C 1
ATOM 682 O O . ALA A 1 90 ? -15.210 -6.758 6.748 1.00 78.94 90 ALA A O 1
ATOM 683 N N . TYR A 1 91 ? -14.476 -4.656 6.562 1.00 78.38 91 TYR A N 1
ATOM 684 C CA . TYR A 1 91 ? -13.923 -4.860 5.226 1.00 78.38 91 TYR A CA 1
ATOM 685 C C . TYR A 1 91 ? -12.577 -5.549 5.314 1.00 78.38 91 TYR A C 1
ATOM 687 O O . TYR A 1 91 ? -11.754 -5.136 6.133 1.00 78.38 91 TYR A O 1
ATOM 695 N N . ARG A 1 92 ? -12.362 -6.554 4.461 1.00 80.62 92 ARG A N 1
ATOM 696 C CA . ARG A 1 92 ? -11.042 -7.128 4.245 1.00 80.62 92 ARG A CA 1
ATOM 697 C C . ARG A 1 92 ? -10.553 -6.859 2.834 1.00 80.62 92 ARG A C 1
ATOM 699 O O . ARG A 1 92 ? -11.286 -7.100 1.876 1.00 80.62 92 ARG A O 1
ATOM 706 N N . TYR A 1 93 ? -9.345 -6.314 2.713 1.00 79.50 93 TYR A N 1
ATOM 707 C CA . TYR A 1 93 ? -8.792 -5.967 1.406 1.00 79.50 93 TYR A CA 1
ATOM 708 C C . TYR A 1 93 ? -8.429 -7.252 0.648 1.00 79.50 93 TYR A C 1
ATOM 710 O O . TYR A 1 93 ? -7.742 -8.109 1.212 1.00 79.50 93 TYR A O 1
ATOM 718 N N . PRO A 1 94 ? -8.819 -7.376 -0.634 1.00 73.94 94 PRO A N 1
ATOM 719 C CA . PRO A 1 94 ? -8.578 -8.584 -1.425 1.00 73.94 94 PRO A CA 1
ATOM 720 C C . PRO A 1 94 ? -7.084 -8.873 -1.627 1.00 73.94 94 PRO A C 1
ATOM 722 O O . PRO A 1 94 ? -6.686 -10.030 -1.696 1.00 73.94 94 PRO A O 1
ATOM 725 N N . PHE A 1 95 ? -6.251 -7.828 -1.662 1.00 72.62 95 PHE A N 1
ATOM 726 C CA . PHE A 1 95 ? -4.802 -7.931 -1.819 1.00 72.62 95 PHE A CA 1
ATOM 727 C C . PHE A 1 95 ? -4.095 -7.343 -0.597 1.00 72.62 95 PHE A C 1
ATOM 729 O O . PHE A 1 95 ? -3.776 -6.160 -0.567 1.00 72.62 95 PHE A O 1
ATOM 736 N N . THR A 1 96 ? -3.866 -8.160 0.431 1.00 76.12 96 THR A N 1
ATOM 737 C CA . THR A 1 96 ? -3.113 -7.772 1.634 1.00 76.12 96 THR A CA 1
ATOM 738 C C . THR A 1 96 ? -2.034 -8.783 1.967 1.00 76.12 96 THR A C 1
ATOM 740 O O . THR A 1 96 ? -2.252 -9.992 1.914 1.00 76.12 96 THR A O 1
ATOM 743 N N . ILE A 1 97 ? -0.873 -8.279 2.385 1.00 74.62 97 ILE A N 1
ATOM 744 C CA . ILE A 1 97 ? 0.173 -9.102 2.986 1.00 74.62 97 ILE A CA 1
ATOM 745 C C . ILE A 1 97 ? 0.022 -8.973 4.500 1.00 74.62 97 ILE A C 1
ATOM 747 O O . ILE A 1 97 ? 0.161 -7.884 5.049 1.00 74.62 97 ILE A O 1
ATOM 751 N N . LYS A 1 98 ? -0.285 -10.078 5.187 1.00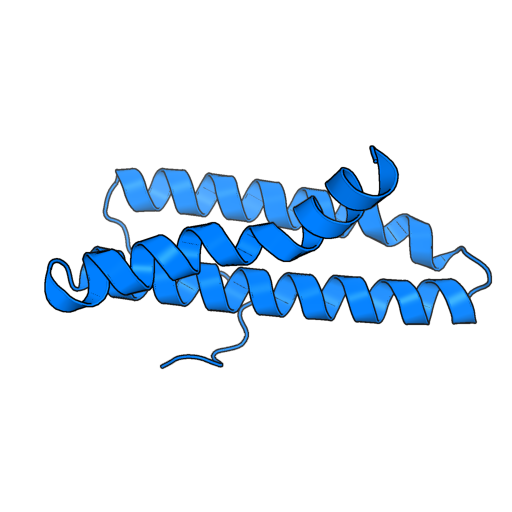 76.31 98 LYS A N 1
ATOM 752 C CA . LYS A 1 98 ? -0.441 -10.102 6.650 1.00 76.31 98 LYS A CA 1
ATOM 753 C C . LYS A 1 98 ? 0.926 -10.098 7.336 1.00 76.31 98 LYS A C 1
ATOM 755 O O . LYS A 1 98 ? 1.390 -11.143 7.784 1.00 76.31 98 LYS A O 1
ATOM 760 N N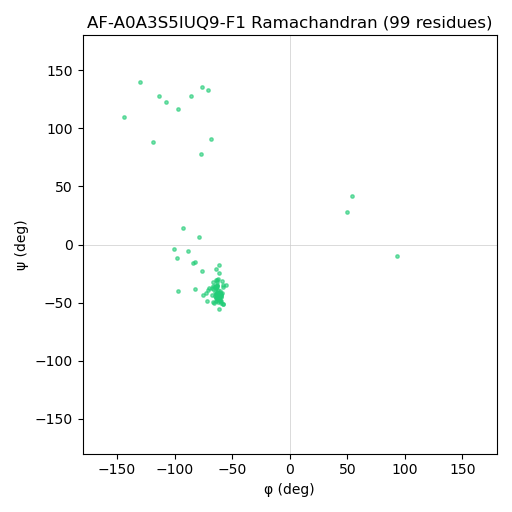 . LEU A 1 99 ? 1.566 -8.933 7.396 1.00 70.06 99 LEU A N 1
ATOM 761 C CA . LEU A 1 99 ? 2.825 -8.745 8.125 1.00 70.06 99 LEU A CA 1
ATOM 762 C C . LEU A 1 99 ? 2.579 -8.527 9.617 1.00 70.06 99 LEU A C 1
ATOM 764 O O . LEU A 1 99 ? 3.306 -9.061 10.448 1.00 70.06 99 LEU A O 1
ATOM 768 N N . ILE A 1 100 ? 1.525 -7.786 9.952 1.00 67.81 100 ILE A N 1
ATOM 769 C CA . ILE A 1 100 ? 1.132 -7.509 11.334 1.00 67.81 100 ILE A CA 1
ATOM 770 C C . ILE A 1 100 ? -0.133 -8.317 11.646 1.00 67.81 100 ILE A C 1
ATOM 772 O O . ILE A 1 100 ? -1.133 -8.193 10.929 1.00 67.81 100 ILE A O 1
ATOM 776 N N . LYS A 1 101 ? -0.062 -9.168 12.682 1.00 61.50 101 LYS A N 1
ATOM 777 C CA . LYS A 1 101 ? -1.153 -10.027 13.178 1.00 61.50 101 LYS A CA 1
ATOM 778 C C . LYS A 1 101 ? -1.892 -9.365 14.339 1.00 61.50 101 LYS A C 1
ATOM 780 O O . LYS A 1 101 ? -1.234 -8.790 15.226 1.00 61.50 101 LYS A O 1
#

Sequence (101 aa):
MALLAHILGIFTSFVVPLMIFLIKKDEDAFIADKSKEALNFHIAVIIAYFALIVISIITVGFGALLFPVLGLGVLILGIIAGIKAHDRVAYRYPFTIKLIK

Mean predicted aligned error: 7.13 Å

Foldseek 3Di:
DVVCCVVVVLVCQLVVLVVQLVVCVVPDVLSNLLSLQSNQVSVLLSVVVVVLVVVCVVVVNPSVVCVVVSVVVNVVQVVVSVVCVVVSHDDHRPDGDNPDD

Solvent-accessible surface area (backbone atoms only — not comparable to full-atom values): 5572 Å² total; per-residue (Å²): 110,70,66,56,52,56,55,47,53,67,67,46,64,36,49,56,31,45,51,51,21,70,72,31,48,90,76,34,68,65,58,22,53,51,19,43,50,50,25,22,28,39,53,39,50,52,53,51,51,53,51,41,52,55,45,10,61,77,52,76,51,62,38,52,70,52,51,64,57,52,52,51,50,52,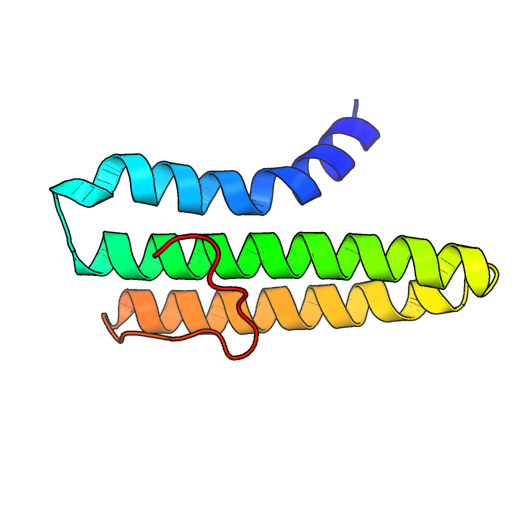51,53,52,49,51,54,43,51,55,28,54,74,72,71,42,90,70,75,70,93,72,57,45,85,80,70,131

pLDDT: mean 79.01, std 10.96, range [48.0, 91.12]

Radius of gyration: 15.09 Å; Cα contacts (8 Å, |Δi|>4): 77; chains: 1; bounding box: 35×30×44 Å